Protein AF-A0A8T6FI13-F1 (afdb_monomer_lite)

pLDDT: mean 75.54, std 17.66, range [34.62, 94.69]

Radius of gyration: 15.73 Å; chains: 1; bounding box: 43×38×46 Å

Foldseek 3Di:
DLVVLLVVLPPDDDPVSVVSVLLSFLLVVVLLCVLQVADVVVVQKDAQDCDDDDPAHTAGMWGQFPVGTATEGEASDDPDPLVVLLVVLVRGAALHEYEYQDDDPPHCSVVSNVVRNYHYAHPPPDDRSVVVSVSCVVRVRDTDDDDQDPVNSVVSSVPPPCVSSDPPDD

Secondary structure (DSSP, 8-state):
-HHHHHHGGGG--THHHHHHHHHHHHHHHHHHHHHTT--TTTTSEEEEEPPPSTTPPPEEEEEEETTEEEEEEEE---TT-HHHHHHHHTTPPTT-EEEES---TT-SHHHHHHHTT-EEEE-TTS-HHHHHHHHHHHTT-----S---HHHHHHHHHHS-GGGT-----

Structure (mmCIF, N/CA/C/O backbone):
data_AF-A0A8T6FI13-F1
#
_entry.id   AF-A0A8T6FI13-F1
#
loop_
_atom_site.group_PDB
_atom_site.id
_atom_site.type_symbol
_atom_site.label_atom_id
_atom_site.label_alt_id
_atom_site.label_comp_id
_atom_site.label_asym_id
_atom_site.label_entity_id
_atom_site.label_seq_id
_atom_site.pdbx_PDB_ins_code
_atom_site.Cartn_x
_atom_site.Cartn_y
_atom_site.Cartn_z
_atom_site.occupancy
_atom_site.B_iso_or_equiv
_atom_site.auth_seq_id
_atom_site.auth_comp_id
_atom_site.auth_asym_id
_atom_site.auth_atom_id
_atom_site.pdbx_PDB_model_num
ATOM 1 N N . MET A 1 1 ? 15.914 2.351 -5.931 1.00 37.91 1 MET A N 1
ATOM 2 C CA . MET A 1 1 ? 14.969 2.702 -7.018 1.00 37.91 1 MET A CA 1
ATOM 3 C C . MET A 1 1 ? 13.704 3.423 -6.530 1.00 37.91 1 MET A C 1
ATOM 5 O O . MET A 1 1 ? 13.420 4.478 -7.078 1.00 37.91 1 MET A O 1
ATOM 9 N N . LEU A 1 2 ? 12.995 2.982 -5.473 1.00 40.59 2 LEU A N 1
ATOM 10 C CA . LEU A 1 2 ? 11.815 3.713 -4.942 1.00 40.59 2 LEU A CA 1
ATOM 11 C C . LEU A 1 2 ? 12.091 5.174 -4.520 1.00 40.59 2 LEU A C 1
ATOM 13 O O . LEU A 1 2 ? 11.232 6.034 -4.673 1.00 40.59 2 LEU A O 1
ATOM 17 N N . LEU A 1 3 ? 13.306 5.477 -4.052 1.00 41.69 3 LEU A N 1
ATOM 18 C CA . LEU A 1 3 ? 13.722 6.837 -3.675 1.00 41.69 3 LEU A CA 1
ATOM 19 C C . LEU A 1 3 ? 13.719 7.838 -4.848 1.00 41.69 3 LEU A C 1
ATOM 21 O O . LEU A 1 3 ? 13.517 9.028 -4.631 1.00 41.69 3 LEU A O 1
ATOM 25 N N . TRP A 1 4 ? 13.916 7.371 -6.086 1.00 36.19 4 TRP A N 1
ATOM 26 C CA . TRP A 1 4 ? 13.965 8.237 -7.274 1.00 36.19 4 TRP A CA 1
ATOM 27 C C . TRP A 1 4 ? 12.566 8.628 -7.766 1.00 36.19 4 TRP A C 1
ATOM 29 O O . TRP A 1 4 ? 12.377 9.722 -8.295 1.00 36.19 4 TRP A O 1
ATOM 39 N N . ALA A 1 5 ? 11.566 7.779 -7.517 1.00 46.22 5 ALA A N 1
ATOM 40 C CA . ALA A 1 5 ? 10.172 8.031 -7.869 1.00 46.22 5 ALA A CA 1
ATOM 41 C C . ALA A 1 5 ? 9.585 9.245 -7.118 1.00 46.22 5 ALA A C 1
ATOM 43 O O . ALA A 1 5 ? 8.862 10.043 -7.711 1.00 46.22 5 ALA A O 1
ATOM 44 N N . GLY A 1 6 ? 9.944 9.437 -5.841 1.00 43.50 6 GLY A N 1
ATOM 45 C CA . GLY A 1 6 ? 9.427 10.541 -5.019 1.00 43.50 6 GLY A CA 1
ATOM 46 C C . GLY A 1 6 ? 9.963 11.933 -5.387 1.00 43.50 6 GLY A C 1
ATOM 47 O O . GLY A 1 6 ? 9.280 12.936 -5.174 1.00 43.50 6 GLY A O 1
ATOM 48 N N . ALA A 1 7 ? 11.161 12.017 -5.977 1.00 42.56 7 ALA A N 1
ATOM 49 C CA . ALA A 1 7 ? 11.778 13.292 -6.354 1.00 42.56 7 ALA A CA 1
ATOM 50 C C . ALA A 1 7 ? 11.159 13.905 -7.627 1.00 42.56 7 ALA A C 1
ATOM 52 O O . ALA A 1 7 ? 11.070 15.126 -7.743 1.00 42.56 7 ALA A O 1
ATOM 53 N N . ALA A 1 8 ? 10.667 13.077 -8.556 1.00 39.69 8 ALA A N 1
ATOM 54 C CA . ALA A 1 8 ? 10.107 13.535 -9.832 1.00 39.69 8 ALA A CA 1
ATOM 55 C C . ALA A 1 8 ? 8.749 14.261 -9.696 1.00 39.69 8 ALA A C 1
ATOM 57 O O . ALA A 1 8 ? 8.346 15.010 -10.585 1.00 39.69 8 ALA A O 1
ATOM 58 N N . THR A 1 9 ? 8.047 14.094 -8.571 1.00 44.47 9 THR A N 1
ATOM 59 C CA . THR A 1 9 ? 6.757 14.753 -8.295 1.00 44.47 9 THR A CA 1
ATOM 60 C C . THR A 1 9 ? 6.863 16.209 -7.829 1.00 44.47 9 THR A C 1
ATOM 62 O O . THR A 1 9 ? 5.848 16.907 -7.800 1.00 44.47 9 THR A O 1
ATOM 65 N N . LEU A 1 10 ? 8.060 16.700 -7.485 1.00 41.34 10 LEU A N 1
ATOM 66 C CA . LEU A 1 10 ? 8.247 18.039 -6.904 1.00 41.34 10 LEU A CA 1
ATOM 67 C C . LEU A 1 10 ? 8.094 19.206 -7.898 1.00 41.34 10 LEU A C 1
ATOM 69 O O . LEU A 1 10 ? 8.001 20.351 -7.458 1.00 41.34 10 LEU A O 1
ATOM 73 N N . THR A 1 11 ? 7.992 18.946 -9.208 1.00 42.78 11 THR A N 1
ATOM 74 C CA . THR A 1 11 ? 8.020 20.012 -10.234 1.00 42.78 11 THR A CA 1
ATOM 75 C C . THR A 1 11 ? 6.720 20.172 -11.036 1.00 42.78 11 THR A C 1
ATOM 77 O O . THR A 1 11 ? 6.640 21.040 -11.904 1.00 42.78 11 THR A O 1
ATOM 80 N N . ILE A 1 12 ? 5.668 19.388 -10.766 1.00 46.44 12 ILE A N 1
ATOM 81 C CA . ILE A 1 12 ? 4.443 19.398 -11.590 1.00 46.44 12 ILE A CA 1
ATOM 82 C C . ILE A 1 12 ? 3.343 20.249 -10.932 1.00 46.44 12 ILE A C 1
ATOM 84 O O . ILE A 1 12 ? 2.860 19.943 -9.840 1.00 46.44 12 ILE A O 1
ATOM 88 N N . ARG A 1 13 ? 2.927 21.328 -11.613 1.00 43.81 13 ARG A N 1
ATOM 89 C CA . ARG A 1 13 ? 1.831 22.233 -11.207 1.00 43.81 13 ARG A CA 1
ATOM 90 C C . ARG A 1 13 ? 0.501 21.865 -11.889 1.00 43.81 13 ARG A C 1
ATOM 92 O O . ARG A 1 13 ? 0.486 21.344 -13.001 1.00 43.81 13 ARG A O 1
ATOM 99 N N . GLY A 1 14 ? -0.621 22.205 -11.248 1.00 50.09 14 GLY A N 1
ATOM 100 C CA . GLY A 1 14 ? -1.973 22.120 -11.828 1.00 50.09 14 GLY A CA 1
ATOM 101 C C . GLY A 1 14 ? -2.596 20.715 -11.835 1.00 50.09 14 GLY A C 1
ATOM 102 O O . GLY A 1 14 ? -2.141 19.820 -11.128 1.00 50.09 14 GLY A O 1
ATOM 103 N N . SER A 1 15 ? -3.641 20.506 -12.646 1.00 46.16 15 SER A N 1
ATOM 104 C CA . SER A 1 15 ? -4.386 19.232 -12.768 1.00 46.16 15 SER A CA 1
ATOM 105 C C . SER A 1 15 ? -3.527 18.042 -13.228 1.00 46.16 15 SER A C 1
ATOM 107 O O . SER A 1 15 ? -3.868 16.883 -12.977 1.00 46.16 15 SER A O 1
ATOM 109 N N . MET A 1 16 ? -2.371 18.317 -13.842 1.00 52.81 16 MET A N 1
ATOM 110 C CA . MET A 1 16 ? -1.362 17.308 -14.163 1.00 52.81 16 MET A CA 1
ATOM 111 C C . MET A 1 16 ? -0.735 16.681 -12.915 1.00 52.81 16 MET A C 1
ATOM 113 O O . MET A 1 16 ? -0.361 15.514 -12.968 1.00 52.81 16 MET A O 1
ATOM 117 N N . LYS A 1 17 ? -0.685 17.393 -11.780 1.00 59.22 17 LYS A N 1
ATOM 118 C CA . LYS A 1 17 ? -0.196 16.847 -10.506 1.00 59.22 17 LYS A CA 1
ATOM 119 C C . LYS A 1 17 ? -1.043 15.662 -10.052 1.00 59.22 17 LYS A C 1
ATOM 121 O O . LYS A 1 17 ? -0.488 14.641 -9.672 1.00 59.22 17 LYS A O 1
ATOM 126 N N . SER A 1 18 ? -2.367 15.768 -10.142 1.00 58.06 18 SER A N 1
ATOM 127 C CA . SER A 1 18 ? -3.268 14.685 -9.735 1.00 58.06 18 SER A CA 1
ATOM 128 C C . SER A 1 18 ? -3.179 13.490 -10.684 1.00 58.06 18 SER A C 1
ATOM 130 O O . SER A 1 18 ? -3.110 12.355 -10.227 1.00 58.06 18 SER A O 1
ATOM 132 N N . LYS A 1 19 ? -3.100 13.727 -12.003 1.00 62.47 19 LYS A N 1
ATOM 133 C CA . LYS A 1 19 ? -2.963 12.646 -12.997 1.00 62.47 19 LYS A CA 1
ATOM 134 C C . LYS A 1 19 ? -1.617 11.924 -12.898 1.00 62.47 19 LYS A C 1
ATOM 136 O O . LYS A 1 19 ? -1.578 10.699 -12.946 1.00 62.47 19 LYS A O 1
ATOM 141 N N . VAL A 1 20 ? -0.520 12.670 -12.764 1.00 68.94 20 VAL A N 1
ATOM 142 C CA . VAL A 1 20 ? 0.825 12.091 -12.628 1.00 68.94 20 VAL A CA 1
ATOM 143 C C . VAL A 1 20 ? 1.001 11.448 -11.255 1.00 68.94 20 VAL A C 1
ATOM 145 O O . VAL A 1 20 ? 1.540 10.349 -11.182 1.00 68.94 20 VAL A O 1
ATOM 148 N N . GLY A 1 21 ? 0.479 12.066 -10.193 1.00 72.38 21 GLY A N 1
ATOM 149 C CA . GLY A 1 21 ? 0.463 11.501 -8.844 1.00 72.38 21 GLY A CA 1
ATOM 150 C C . GLY A 1 21 ? -0.250 10.152 -8.798 1.00 72.38 21 GLY A C 1
ATOM 151 O O . GLY A 1 21 ? 0.357 9.171 -8.390 1.00 72.38 21 GLY A O 1
ATOM 152 N N . LYS A 1 22 ? -1.468 10.065 -9.346 1.00 76.94 22 LYS A N 1
ATOM 153 C CA . LYS A 1 22 ? -2.244 8.815 -9.395 1.00 76.94 22 LYS A CA 1
ATOM 154 C C . LYS A 1 22 ? -1.543 7.720 -10.213 1.00 76.94 22 LYS A C 1
ATOM 156 O O . LYS A 1 22 ? -1.539 6.554 -9.829 1.00 76.94 22 LYS A O 1
ATOM 161 N N . ARG A 1 23 ? -0.901 8.079 -11.334 1.00 77.69 23 ARG A N 1
ATOM 162 C CA . ARG A 1 23 ? -0.081 7.133 -12.119 1.00 77.69 23 ARG A CA 1
ATOM 163 C C . ARG A 1 23 ? 1.128 6.639 -11.329 1.00 77.69 23 ARG A C 1
ATOM 165 O O . ARG A 1 23 ? 1.437 5.457 -11.386 1.00 77.69 23 ARG A O 1
ATOM 172 N N . LEU A 1 24 ? 1.795 7.524 -10.594 1.00 79.62 24 LEU A N 1
ATOM 173 C CA . LEU A 1 24 ? 2.939 7.165 -9.766 1.00 79.62 24 LEU A CA 1
ATOM 174 C C . LEU A 1 24 ? 2.535 6.250 -8.607 1.00 79.62 24 LEU A C 1
ATOM 176 O O . LEU A 1 24 ? 3.181 5.230 -8.393 1.00 79.62 24 LEU A O 1
ATOM 180 N N . GLU A 1 25 ? 1.453 6.585 -7.907 1.00 83.56 25 GLU A N 1
ATOM 181 C CA . GLU A 1 25 ? 0.852 5.772 -6.845 1.00 83.56 25 GLU A CA 1
ATOM 182 C C . GLU A 1 25 ? 0.554 4.354 -7.352 1.00 83.56 25 GLU A C 1
ATOM 184 O O . GLU A 1 25 ? 0.996 3.372 -6.751 1.00 83.56 25 GLU A O 1
ATOM 189 N N . LYS A 1 26 ? -0.065 4.242 -8.535 1.00 84.19 26 LYS A N 1
ATOM 190 C CA . LYS A 1 26 ? -0.311 2.958 -9.203 1.00 84.19 26 LYS A CA 1
ATOM 191 C C . LYS A 1 26 ? 0.978 2.202 -9.527 1.00 84.19 26 LYS A C 1
ATOM 193 O O . LYS A 1 26 ? 1.065 1.002 -9.271 1.00 84.19 26 LYS A O 1
ATOM 198 N N . SER A 1 27 ? 1.980 2.881 -10.082 1.00 84.56 27 SER A N 1
ATOM 199 C CA . SER A 1 27 ? 3.270 2.267 -10.418 1.00 84.56 27 SER A CA 1
ATOM 200 C C . SER A 1 27 ? 4.000 1.753 -9.180 1.00 84.56 27 SER A C 1
ATOM 202 O O . SER A 1 27 ? 4.529 0.646 -9.208 1.00 84.56 27 SER A O 1
ATOM 204 N N . ILE A 1 28 ? 3.996 2.522 -8.087 1.00 86.31 28 ILE A N 1
ATOM 205 C CA . ILE A 1 28 ? 4.585 2.126 -6.802 1.00 86.31 28 ILE A CA 1
ATOM 206 C C . ILE A 1 28 ? 3.875 0.886 -6.257 1.00 86.31 28 ILE A C 1
ATOM 208 O O . ILE A 1 28 ? 4.542 -0.073 -5.874 1.00 86.31 28 ILE A O 1
ATOM 212 N N . MET A 1 29 ? 2.540 0.879 -6.266 1.00 89.56 29 MET A N 1
ATOM 213 C CA . MET A 1 29 ? 1.749 -0.255 -5.791 1.00 89.56 29 MET A CA 1
ATOM 214 C C . MET A 1 29 ? 2.008 -1.518 -6.621 1.00 89.56 29 MET A C 1
ATOM 216 O O . MET A 1 29 ? 2.347 -2.563 -6.068 1.00 89.56 29 MET A O 1
ATOM 220 N N . ARG A 1 30 ? 1.937 -1.415 -7.955 1.00 89.75 30 ARG A N 1
ATOM 221 C CA . ARG A 1 30 ? 2.248 -2.522 -8.873 1.00 89.75 30 ARG A CA 1
ATOM 222 C C . ARG A 1 30 ? 3.658 -3.060 -8.636 1.00 89.75 30 ARG A C 1
ATOM 224 O O . ARG A 1 30 ? 3.836 -4.274 -8.540 1.00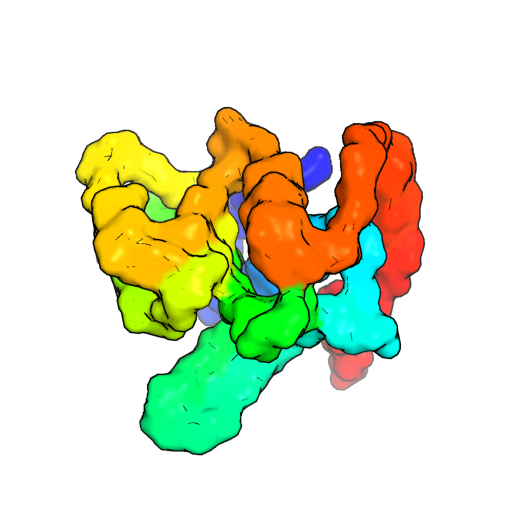 89.75 30 ARG A O 1
ATOM 231 N N . ALA A 1 31 ? 4.643 -2.168 -8.521 1.00 87.31 31 ALA A N 1
ATOM 232 C CA . ALA A 1 31 ? 6.028 -2.535 -8.254 1.00 87.31 31 ALA A CA 1
ATOM 233 C C . ALA A 1 31 ? 6.158 -3.299 -6.932 1.00 87.31 31 ALA A C 1
ATOM 235 O O . ALA A 1 31 ? 6.720 -4.389 -6.922 1.00 87.31 31 ALA A O 1
ATOM 236 N N . ALA A 1 32 ? 5.591 -2.776 -5.842 1.00 89.62 32 ALA A N 1
ATOM 237 C CA . ALA A 1 32 ? 5.654 -3.408 -4.529 1.00 89.62 32 ALA A CA 1
ATOM 238 C C . ALA A 1 32 ? 5.040 -4.818 -4.536 1.00 89.62 32 ALA A C 1
ATOM 240 O O . ALA A 1 32 ? 5.688 -5.767 -4.102 1.00 89.62 32 ALA A O 1
ATOM 241 N N . LEU A 1 33 ? 3.831 -4.980 -5.082 1.00 91.44 33 LEU A N 1
ATOM 242 C CA . LEU A 1 33 ? 3.130 -6.270 -5.099 1.00 91.44 33 LEU A CA 1
ATOM 243 C C . LEU A 1 33 ? 3.821 -7.302 -5.998 1.00 91.44 33 LEU A C 1
ATOM 245 O O . LEU A 1 33 ? 3.966 -8.461 -5.609 1.00 91.44 33 LEU A O 1
ATOM 249 N N . THR A 1 34 ? 4.308 -6.884 -7.167 1.00 89.25 34 THR A N 1
ATOM 250 C CA . THR A 1 34 ? 5.011 -7.799 -8.080 1.00 89.25 34 THR A CA 1
ATOM 251 C C . THR A 1 34 ? 6.372 -8.214 -7.535 1.00 89.25 34 THR A C 1
ATOM 253 O O . THR A 1 34 ? 6.784 -9.361 -7.699 1.00 89.25 34 THR A O 1
ATOM 256 N N . VAL A 1 35 ? 7.073 -7.305 -6.848 1.00 86.75 35 VAL A N 1
ATOM 257 C CA . VAL A 1 35 ? 8.311 -7.642 -6.139 1.00 86.75 35 VAL A CA 1
ATOM 258 C C . VAL A 1 35 ? 8.028 -8.750 -5.127 1.00 86.75 35 VAL A C 1
ATOM 260 O O . VAL A 1 35 ? 8.721 -9.758 -5.165 1.00 86.75 35 VAL A O 1
ATOM 263 N N . LEU A 1 36 ? 6.934 -8.669 -4.362 1.00 89.62 36 LEU A N 1
ATOM 264 C CA . LEU A 1 36 ? 6.491 -9.729 -3.437 1.00 89.62 36 LEU A CA 1
ATOM 265 C C . LEU A 1 36 ? 6.028 -11.034 -4.113 1.00 89.62 36 LEU A C 1
ATOM 267 O O . LEU A 1 36 ? 5.636 -11.981 -3.430 1.00 89.62 36 LEU A O 1
ATOM 271 N N . GLY A 1 37 ? 6.098 -11.105 -5.442 1.00 89.00 37 GLY A N 1
ATOM 272 C CA . GLY A 1 37 ? 5.783 -12.285 -6.233 1.00 89.00 37 GLY A CA 1
ATOM 273 C C . GLY A 1 37 ? 4.311 -12.416 -6.600 1.00 89.00 37 GLY A C 1
ATOM 274 O O . GLY A 1 37 ? 3.950 -13.442 -7.170 1.00 89.00 37 GLY A O 1
ATOM 275 N N . LEU A 1 38 ? 3.475 -11.414 -6.317 1.00 91.62 38 LEU A N 1
ATOM 276 C CA . LEU A 1 38 ? 2.060 -11.399 -6.696 1.00 91.62 38 LEU A CA 1
ATOM 277 C C . LEU A 1 38 ? 1.905 -11.017 -8.175 1.00 91.62 38 LEU A C 1
ATOM 279 O O . LEU A 1 38 ? 2.704 -10.254 -8.715 1.00 91.62 38 LEU A O 1
ATOM 283 N N . SER A 1 39 ? 0.869 -11.529 -8.837 1.00 90.56 39 SER A N 1
ATOM 284 C CA . SER A 1 39 ? 0.576 -11.227 -10.241 1.00 90.56 39 SER A CA 1
ATOM 285 C C . SER A 1 39 ? -0.872 -10.796 -10.440 1.00 90.56 39 SER A C 1
ATOM 287 O O . SER A 1 39 ? -1.803 -11.455 -9.975 1.00 90.56 39 SER A O 1
ATOM 289 N N . GLU A 1 40 ? -1.060 -9.715 -11.196 1.00 89.12 40 GLU A N 1
ATOM 290 C CA . GLU A 1 40 ? -2.384 -9.273 -11.638 1.00 89.12 40 GLU A CA 1
ATOM 291 C C . GLU A 1 40 ? -3.021 -10.292 -12.594 1.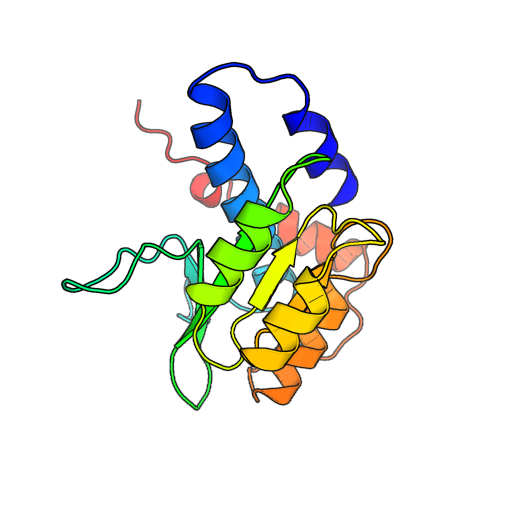00 89.12 40 GLU A C 1
ATOM 293 O O . GLU A 1 40 ? -4.204 -10.590 -12.471 1.00 89.12 40 GLU A O 1
ATOM 298 N N . GLU A 1 41 ? -2.232 -10.916 -13.477 1.00 88.50 41 GLU A N 1
ATOM 299 C CA . GLU A 1 41 ? -2.720 -11.920 -14.437 1.00 88.50 41 GLU A CA 1
ATOM 300 C C . GLU A 1 41 ? -3.228 -13.194 -13.751 1.00 88.50 41 GLU A C 1
ATOM 302 O O . GLU A 1 41 ? -4.178 -13.821 -14.215 1.00 88.50 41 GLU A O 1
ATOM 307 N N . ARG A 1 42 ? -2.621 -13.570 -12.617 1.00 89.88 42 ARG A N 1
ATOM 308 C CA . ARG A 1 42 ? -3.094 -14.695 -11.791 1.00 89.88 42 ARG A CA 1
ATOM 309 C C . ARG A 1 42 ? -4.273 -14.320 -10.890 1.00 89.88 42 ARG A C 1
ATOM 311 O O . ARG A 1 42 ? -4.848 -15.194 -10.243 1.00 89.88 42 ARG A O 1
ATOM 318 N N . GLY A 1 43 ? -4.641 -13.039 -10.840 1.00 89.69 43 GLY A N 1
ATOM 319 C CA . GLY A 1 43 ? -5.683 -12.526 -9.957 1.00 89.69 43 GLY A CA 1
ATOM 320 C C . GLY A 1 43 ? -5.264 -12.458 -8.487 1.00 89.69 43 GLY A C 1
ATOM 321 O O . GLY A 1 43 ? -6.127 -12.519 -7.608 1.00 89.69 43 GLY A O 1
ATOM 322 N N . ASP A 1 44 ? -3.960 -12.350 -8.207 1.00 92.88 44 ASP A N 1
ATOM 323 C CA . ASP A 1 44 ? -3.439 -12.166 -6.846 1.00 92.88 44 ASP A CA 1
ATOM 324 C C . ASP A 1 44 ? -3.704 -10.738 -6.342 1.00 92.88 44 ASP A C 1
ATOM 326 O O . ASP A 1 44 ? -3.899 -10.514 -5.147 1.00 92.88 44 ASP A O 1
ATOM 330 N N . PHE A 1 45 ? -3.734 -9.763 -7.254 1.00 94.00 45 PHE A N 1
ATOM 331 C CA . PHE A 1 45 ? -4.130 -8.387 -6.975 1.00 94.00 45 PHE A CA 1
ATOM 332 C C . PHE A 1 45 ? -4.818 -7.744 -8.182 1.00 94.00 45 PHE A C 1
ATOM 334 O O . PHE A 1 45 ? -4.701 -8.227 -9.305 1.00 94.00 45 PHE A O 1
ATOM 341 N N . ARG A 1 46 ? -5.516 -6.634 -7.946 1.00 92.19 46 ARG A N 1
ATOM 342 C CA . ARG A 1 46 ? -6.128 -5.779 -8.972 1.00 92.19 46 ARG A CA 1
ATOM 343 C C . ARG A 1 46 ? -5.846 -4.312 -8.662 1.00 92.19 46 ARG A C 1
ATOM 345 O O . ARG A 1 46 ? -5.821 -3.938 -7.493 1.00 92.19 46 ARG A O 1
ATOM 352 N N . LEU A 1 47 ? -5.612 -3.491 -9.684 1.00 88.19 47 LEU A N 1
ATOM 353 C CA . LEU A 1 47 ? -5.349 -2.052 -9.528 1.00 88.19 47 LEU A CA 1
ATOM 354 C C . LEU A 1 47 ? -6.545 -1.208 -9.975 1.00 88.19 47 LEU A C 1
ATOM 356 O O . LEU A 1 47 ? -7.264 -1.609 -10.886 1.00 88.19 47 LEU A O 1
ATOM 360 N N . ASN A 1 48 ? -6.682 -0.002 -9.415 1.00 75.44 48 ASN A N 1
ATOM 361 C CA . ASN A 1 48 ? -7.739 0.969 -9.734 1.00 75.44 48 ASN A CA 1
ATOM 362 C C . ASN A 1 48 ? -9.134 0.333 -9.714 1.00 75.44 48 ASN A C 1
ATOM 364 O O . ASN A 1 48 ? -9.860 0.351 -10.712 1.00 75.44 48 ASN A O 1
ATOM 368 N N . VAL A 1 49 ? -9.484 -0.283 -8.588 1.00 71.25 49 VAL A N 1
ATOM 369 C CA . VAL A 1 49 ? -10.780 -0.940 -8.450 1.00 71.25 49 VAL A CA 1
ATOM 370 C C . VAL A 1 49 ? -11.836 0.146 -8.306 1.00 71.25 49 VAL A C 1
ATOM 372 O O . VAL A 1 49 ? -11.905 0.833 -7.283 1.00 71.25 49 VAL A O 1
ATOM 375 N N . ALA A 1 50 ? -12.629 0.316 -9.365 1.00 62.41 50 ALA A N 1
ATOM 376 C CA . ALA A 1 50 ? -13.831 1.129 -9.324 1.00 62.41 50 ALA A CA 1
ATOM 377 C C . ALA A 1 50 ? -14.791 0.531 -8.290 1.00 62.41 50 ALA A C 1
ATOM 379 O O . ALA A 1 50 ? -14.941 -0.688 -8.198 1.00 62.41 50 ALA A O 1
ATOM 380 N N . ALA A 1 51 ? -15.400 1.393 -7.485 1.00 56.59 51 ALA A N 1
ATOM 381 C CA . ALA A 1 51 ? -16.404 0.966 -6.529 1.00 56.59 51 ALA A CA 1
ATOM 382 C C . ALA A 1 51 ? -17.670 0.499 -7.261 1.00 56.59 51 ALA A C 1
ATOM 384 O O . ALA A 1 51 ? -18.161 1.224 -8.124 1.00 56.59 51 ALA A O 1
ATOM 385 N N . ASP A 1 52 ? -18.196 -0.665 -6.880 1.00 46.62 52 ASP A N 1
ATOM 386 C CA . ASP A 1 52 ? -19.587 -1.032 -7.154 1.00 46.62 52 ASP A CA 1
ATOM 387 C C . ASP A 1 52 ? -20.448 -0.611 -5.948 1.00 46.62 52 ASP A C 1
ATOM 389 O O . ASP A 1 52 ? -20.144 -0.960 -4.805 1.00 46.62 52 ASP A O 1
ATOM 393 N N . ASP A 1 53 ? -21.490 0.162 -6.256 1.00 44.91 53 ASP A N 1
ATOM 394 C CA . ASP A 1 53 ? -22.609 0.663 -5.444 1.00 44.91 53 ASP A CA 1
ATOM 395 C C . ASP A 1 53 ? -22.369 1.595 -4.223 1.00 44.91 53 ASP A C 1
ATOM 397 O O . ASP A 1 53 ? -21.568 1.354 -3.319 1.00 44.91 53 ASP A O 1
ATOM 401 N N . GLU A 1 54 ? -23.152 2.691 -4.263 1.00 41.53 54 GLU A N 1
ATOM 402 C CA . GLU A 1 54 ? -23.532 3.802 -3.350 1.00 41.53 54 GLU A CA 1
ATOM 403 C C . GLU A 1 54 ? -22.658 4.267 -2.162 1.00 41.53 54 GLU A C 1
ATOM 405 O O . GLU A 1 54 ? -22.829 5.407 -1.726 1.00 41.53 54 GLU A O 1
ATOM 410 N N . VAL A 1 55 ? -21.715 3.487 -1.629 1.00 49.97 55 VAL A N 1
ATOM 411 C CA . VAL A 1 55 ? -20.980 3.833 -0.390 1.00 49.97 55 VAL A CA 1
ATOM 412 C C . VAL A 1 55 ? -19.464 3.632 -0.502 1.00 49.97 55 VAL A C 1
ATOM 414 O O . VAL A 1 55 ? -18.701 4.273 0.226 1.00 49.97 55 VAL A O 1
ATOM 417 N N . ALA A 1 56 ? -18.984 2.797 -1.425 1.00 55.03 56 ALA A N 1
ATOM 418 C CA . ALA A 1 56 ? -17.550 2.577 -1.600 1.00 55.03 56 ALA A CA 1
ATOM 419 C C . ALA A 1 56 ? -16.922 3.639 -2.525 1.00 55.03 56 ALA A C 1
ATOM 421 O O . ALA A 1 56 ? -17.502 4.044 -3.528 1.00 55.03 56 ALA A O 1
ATOM 422 N N . ARG A 1 57 ? -15.715 4.110 -2.189 1.00 64.56 57 ARG A N 1
ATOM 423 C CA . ARG A 1 57 ? -14.892 4.971 -3.059 1.00 64.56 57 ARG A CA 1
ATOM 424 C C . ARG A 1 57 ? -13.788 4.139 -3.716 1.00 64.56 57 ARG A C 1
ATOM 426 O O . ARG A 1 57 ? -13.399 3.105 -3.183 1.00 64.56 57 ARG A O 1
ATOM 433 N N . GLU A 1 58 ? -13.308 4.602 -4.869 1.00 73.19 58 GLU A N 1
ATOM 434 C CA . GLU A 1 58 ? -12.203 3.992 -5.623 1.00 73.19 58 GLU A CA 1
ATOM 435 C C . GLU A 1 58 ? -10.972 3.766 -4.728 1.00 73.19 58 GLU A C 1
ATOM 437 O O . GLU A 1 58 ? -10.567 4.674 -4.001 1.00 73.19 58 GLU A O 1
ATOM 442 N N . THR A 1 59 ? -10.362 2.581 -4.822 1.00 81.81 59 THR A N 1
ATOM 443 C CA . THR A 1 59 ? -9.111 2.240 -4.126 1.00 81.81 59 THR A CA 1
ATOM 444 C C . THR A 1 59 ? -7.982 1.991 -5.129 1.00 81.81 59 THR A C 1
ATOM 446 O O . THR A 1 59 ? -8.225 1.569 -6.265 1.00 81.81 59 THR A O 1
ATOM 449 N N . ASP A 1 60 ? -6.736 2.269 -4.734 1.00 86.62 60 ASP A N 1
ATOM 450 C CA . ASP A 1 60 ? -5.590 2.166 -5.646 1.00 86.62 60 ASP A CA 1
ATOM 451 C C . ASP A 1 60 ? -5.295 0.710 -6.016 1.00 86.62 60 ASP A C 1
ATOM 453 O O . ASP A 1 60 ? -4.950 0.418 -7.166 1.00 86.62 60 ASP A O 1
ATOM 457 N N . ALA A 1 61 ? -5.458 -0.211 -5.064 1.00 91.69 61 ALA A N 1
ATOM 458 C CA . ALA A 1 61 ? -5.355 -1.638 -5.309 1.00 91.69 61 ALA A CA 1
ATOM 459 C C . ALA A 1 61 ? -6.135 -2.477 -4.302 1.00 91.69 61 ALA A C 1
ATOM 461 O O . ALA A 1 61 ? -6.407 -2.063 -3.176 1.00 91.69 61 ALA A O 1
ATOM 462 N N . GLU A 1 62 ? -6.404 -3.716 -4.694 1.00 93.44 62 GLU A N 1
ATOM 463 C CA . GLU A 1 62 ? -6.828 -4.755 -3.774 1.00 93.44 62 GLU A CA 1
ATOM 464 C C . GLU A 1 62 ? -5.999 -6.019 -3.957 1.00 93.44 62 GLU A C 1
ATOM 466 O O . GLU A 1 62 ? -5.710 -6.431 -5.081 1.00 93.44 62 GLU A O 1
ATOM 471 N N . VAL A 1 63 ? -5.646 -6.649 -2.842 1.00 94.69 63 VAL A N 1
ATOM 472 C CA . VAL A 1 63 ? -4.896 -7.906 -2.802 1.00 94.69 63 VAL A CA 1
ATOM 473 C C . VAL A 1 63 ? -5.813 -9.025 -2.346 1.00 94.69 63 VAL A C 1
ATOM 475 O O . VAL A 1 63 ? -6.580 -8.878 -1.393 1.00 94.69 63 VAL A O 1
ATOM 478 N N . ARG A 1 64 ? -5.737 -10.168 -3.020 1.00 94.38 64 ARG A N 1
ATOM 479 C CA . ARG A 1 64 ? -6.52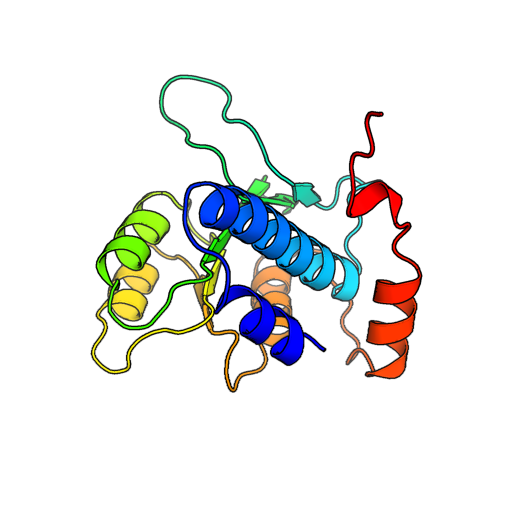1 -11.343 -2.670 1.00 94.38 64 ARG A CA 1
ATOM 480 C C . ARG A 1 64 ? -5.971 -11.978 -1.397 1.00 94.38 64 ARG A C 1
ATOM 482 O O . ARG A 1 64 ? -4.797 -12.318 -1.302 1.00 94.38 64 ARG A O 1
ATOM 489 N N . THR A 1 65 ? -6.850 -12.193 -0.428 1.00 94.44 65 THR A N 1
ATOM 490 C CA . THR A 1 65 ? -6.558 -12.924 0.809 1.00 94.44 65 THR A CA 1
ATOM 491 C C . THR A 1 65 ? -7.506 -14.117 0.943 1.00 94.44 65 THR A C 1
ATOM 493 O O . THR A 1 65 ? -8.567 -14.134 0.310 1.00 94.44 65 THR A O 1
ATOM 496 N N . PRO A 1 66 ? -7.216 -15.090 1.827 1.00 92.56 66 PRO A N 1
ATOM 497 C CA . PRO A 1 66 ? -8.164 -16.162 2.136 1.00 92.56 66 PRO A CA 1
ATOM 498 C C . PRO A 1 66 ? -9.513 -15.676 2.689 1.00 92.56 66 PRO A C 1
ATOM 500 O O . PRO A 1 66 ? -10.473 -16.438 2.714 1.00 92.56 66 PRO A O 1
ATOM 503 N N . ARG A 1 67 ? -9.592 -14.424 3.161 1.00 91.19 67 ARG A N 1
ATOM 504 C CA . ARG A 1 67 ? -10.795 -13.825 3.758 1.00 91.19 67 ARG A CA 1
ATOM 505 C C . ARG A 1 67 ? -11.527 -12.862 2.819 1.00 91.19 67 ARG A C 1
ATOM 507 O O . ARG A 1 67 ? -12.496 -12.248 3.250 1.00 91.19 67 ARG A O 1
ATOM 514 N N . GLY A 1 68 ? -11.073 -12.723 1.574 1.00 91.25 68 GLY A N 1
ATOM 515 C CA . GLY A 1 68 ? -11.608 -11.767 0.605 1.00 91.25 68 GLY A CA 1
ATOM 516 C C . GLY A 1 68 ? -10.554 -10.778 0.115 1.00 91.25 68 GLY A C 1
ATOM 517 O O . GLY A 1 68 ? -9.352 -11.030 0.216 1.00 91.25 68 GLY A O 1
ATOM 518 N N . TRP A 1 69 ? -11.009 -9.657 -0.434 1.00 91.56 69 TRP A N 1
ATOM 519 C CA . TRP A 1 69 ? -10.145 -8.612 -0.975 1.00 91.56 69 TRP A CA 1
ATOM 520 C C . TRP A 1 69 ? -9.691 -7.649 0.120 1.00 91.56 69 TRP A C 1
ATOM 522 O O . TRP A 1 69 ? -10.497 -7.145 0.897 1.00 91.56 69 TRP A O 1
ATOM 532 N N . LEU A 1 70 ? -8.385 -7.415 0.186 1.00 93.19 70 LEU A N 1
ATOM 533 C CA . LEU A 1 70 ? -7.760 -6.462 1.089 1.00 93.19 70 LEU A CA 1
ATOM 534 C C . LEU A 1 70 ? -7.483 -5.164 0.345 1.00 93.19 70 LEU A C 1
ATOM 536 O O . LEU A 1 70 ? -6.705 -5.170 -0.607 1.00 93.19 70 LEU A O 1
ATOM 540 N N . ARG A 1 71 ? -8.055 -4.056 0.814 1.00 92.75 71 ARG A N 1
ATOM 541 C CA . ARG A 1 71 ? -7.816 -2.736 0.226 1.00 92.75 71 ARG A CA 1
ATOM 542 C C . ARG A 1 71 ? -6.431 -2.201 0.540 1.00 92.75 71 ARG A C 1
ATOM 544 O O . ARG A 1 71 ? -5.927 -2.341 1.661 1.00 92.75 71 ARG A O 1
ATOM 551 N N . MET A 1 72 ? -5.850 -1.541 -0.453 1.00 92.62 72 MET A N 1
ATOM 552 C CA . MET A 1 72 ? -4.552 -0.904 -0.357 1.00 92.62 72 MET A CA 1
ATOM 553 C C . MET A 1 72 ? -4.542 0.460 -1.043 1.00 92.62 72 MET A C 1
ATOM 555 O O . MET A 1 72 ? -4.980 0.601 -2.183 1.00 92.62 72 MET A O 1
ATOM 559 N N . GLU A 1 73 ? -3.966 1.452 -0.370 1.00 90.88 73 GLU A N 1
ATOM 560 C CA . GLU A 1 73 ? -3.772 2.792 -0.923 1.00 90.88 73 GLU A CA 1
ATOM 561 C C . GLU A 1 73 ? -2.312 3.234 -0.874 1.00 90.88 73 GLU A C 1
ATOM 563 O O . GLU A 1 73 ? -1.532 2.802 -0.020 1.00 90.88 73 GLU A O 1
ATOM 568 N N . VAL A 1 74 ? -1.953 4.151 -1.770 1.00 87.75 74 VAL A N 1
ATOM 569 C CA . VAL A 1 74 ? -0.714 4.925 -1.690 1.00 87.75 74 VAL A CA 1
ATOM 570 C C . VAL A 1 74 ? -1.065 6.390 -1.441 1.00 87.75 74 VAL A C 1
ATOM 572 O O . VAL A 1 74 ? -2.067 6.921 -1.919 1.00 87.75 74 VAL A O 1
ATOM 575 N N . GLY A 1 75 ? -0.257 7.056 -0.626 1.00 84.81 75 GLY A N 1
ATOM 576 C CA . GLY A 1 75 ? -0.360 8.479 -0.350 1.00 84.81 75 GLY A CA 1
ATOM 577 C C . GLY A 1 75 ? 0.978 9.164 -0.575 1.00 84.81 75 GLY A C 1
ATOM 578 O O . GLY A 1 75 ? 1.840 9.176 0.310 1.00 84.81 75 GLY A O 1
ATOM 579 N N . MET A 1 76 ? 1.133 9.794 -1.739 1.00 76.06 76 MET A N 1
ATOM 580 C CA . MET A 1 76 ? 2.275 10.664 -2.033 1.00 76.06 76 MET A CA 1
ATOM 581 C C . MET A 1 76 ? 1.993 12.083 -1.511 1.00 76.06 76 MET A C 1
ATOM 583 O O . MET A 1 76 ? 1.610 12.982 -2.262 1.00 76.06 76 MET A O 1
ATOM 587 N N . ILE A 1 77 ? 2.129 12.290 -0.197 1.00 68.06 77 ILE A N 1
ATOM 588 C CA . ILE A 1 77 ? 1.769 13.554 0.467 1.00 68.06 77 ILE A CA 1
ATOM 589 C C . ILE A 1 77 ? 3.018 14.355 0.857 1.00 68.06 77 ILE A C 1
ATOM 591 O O . ILE A 1 77 ? 3.912 13.859 1.538 1.00 68.06 77 ILE A O 1
ATOM 595 N N . GLY A 1 78 ? 3.061 15.626 0.443 1.00 58.72 78 GLY A N 1
ATOM 596 C CA . GLY A 1 78 ? 4.084 16.585 0.874 1.00 58.72 78 GLY A CA 1
ATOM 597 C C . GLY A 1 78 ? 3.894 17.050 2.324 1.00 58.72 78 GLY A C 1
ATOM 598 O O . GLY A 1 78 ? 2.825 16.889 2.907 1.00 58.72 78 GLY A O 1
ATOM 599 N N . GLN A 1 79 ? 4.922 17.660 2.921 1.00 53.78 79 GLN A N 1
ATOM 600 C CA . GLN A 1 79 ? 4.824 18.209 4.281 1.00 53.78 79 GLN A CA 1
ATOM 601 C C . GLN A 1 79 ? 3.608 19.144 4.432 1.00 53.78 79 GLN A C 1
ATOM 603 O O . GLN A 1 79 ? 3.436 20.068 3.641 1.00 53.78 79 GLN A O 1
ATOM 608 N N . GLY A 1 80 ? 2.788 18.906 5.464 1.00 55.53 80 GLY A N 1
ATOM 609 C CA . GLY A 1 80 ? 1.727 19.824 5.900 1.00 55.53 80 GLY A CA 1
ATOM 610 C C . GLY A 1 80 ? 0.283 19.327 5.782 1.00 55.53 80 GLY A C 1
ATOM 611 O O . GLY A 1 80 ? -0.601 20.024 6.262 1.00 55.53 80 GLY A O 1
ATOM 612 N N . ASN A 1 81 ? 0.015 18.146 5.207 1.00 64.31 81 ASN A N 1
ATOM 613 C CA . ASN A 1 81 ? -1.364 17.680 4.990 1.00 64.31 81 A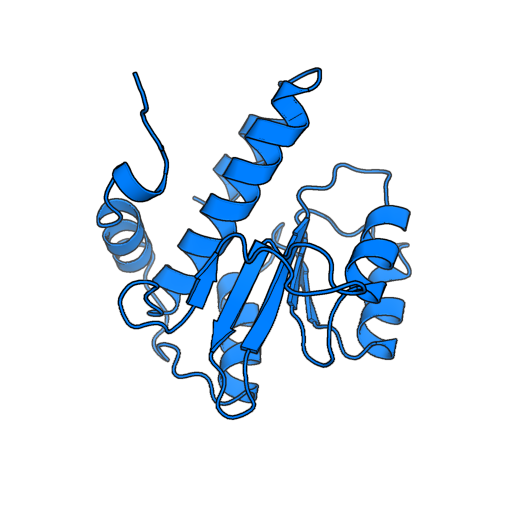SN A CA 1
ATOM 614 C C . ASN A 1 81 ? -1.715 16.390 5.754 1.00 64.31 81 ASN A C 1
ATOM 616 O O . ASN A 1 81 ? -2.014 15.348 5.172 1.00 64.31 81 ASN A O 1
ATOM 620 N N . THR A 1 82 ? -1.640 16.457 7.084 1.00 65.00 82 THR A N 1
ATOM 621 C CA . THR A 1 82 ? -1.940 15.324 7.975 1.00 65.00 82 THR A CA 1
ATOM 622 C C . THR A 1 82 ? -3.413 14.901 7.927 1.00 65.00 82 THR A C 1
ATOM 624 O O . THR A 1 82 ? -3.717 13.731 8.142 1.00 65.00 82 THR A O 1
ATOM 627 N N . GLU A 1 83 ? -4.322 15.829 7.616 1.00 65.94 83 GLU A N 1
ATOM 628 C CA . GLU A 1 83 ? -5.768 15.583 7.530 1.00 65.94 83 GLU A CA 1
ATOM 629 C C . GLU A 1 83 ? -6.114 14.542 6.457 1.00 65.94 83 GLU A C 1
ATOM 631 O O . GLU A 1 83 ? -6.925 13.649 6.695 1.00 65.94 83 GLU A O 1
ATOM 636 N N . VAL A 1 84 ? -5.410 14.574 5.321 1.00 74.56 84 VAL A N 1
ATOM 637 C CA . VAL A 1 84 ? -5.593 13.590 4.243 1.00 74.56 84 VAL A CA 1
ATOM 638 C C . VAL A 1 84 ? -5.215 12.175 4.685 1.00 74.56 84 VAL A C 1
ATOM 640 O O . VAL A 1 84 ? -5.786 11.209 4.187 1.00 74.56 84 VAL A O 1
ATOM 643 N N . ILE A 1 85 ? -4.295 12.017 5.644 1.00 78.75 85 ILE A N 1
ATOM 644 C CA . ILE A 1 85 ? -3.944 10.687 6.161 1.00 78.75 85 ILE A CA 1
ATOM 645 C C . ILE A 1 85 ? -5.118 10.103 6.947 1.00 78.75 85 ILE A C 1
ATOM 647 O O . ILE A 1 85 ? -5.489 8.954 6.725 1.00 78.75 85 ILE A O 1
ATOM 651 N N . SER A 1 86 ? -5.727 10.895 7.833 1.00 81.44 86 SER A N 1
ATOM 652 C CA . SER A 1 86 ? -6.899 10.470 8.607 1.00 81.44 86 SER A CA 1
ATOM 653 C C . SER A 1 86 ? -8.091 10.148 7.706 1.00 81.44 86 SER A C 1
ATOM 655 O O . SER A 1 86 ? -8.766 9.146 7.923 1.00 81.44 86 SER A O 1
ATOM 657 N N . ASP A 1 87 ? -8.316 10.959 6.672 1.00 82.94 87 ASP A N 1
ATOM 658 C CA . ASP A 1 87 ? -9.361 10.729 5.672 1.00 82.94 87 ASP A CA 1
ATOM 659 C C . ASP A 1 87 ? -9.133 9.430 4.878 1.00 82.94 87 ASP A C 1
ATOM 661 O O . ASP A 1 87 ? -10.076 8.665 4.688 1.00 82.94 87 ASP A O 1
ATOM 665 N N . LYS A 1 88 ? -7.889 9.117 4.484 1.00 85.81 88 LYS A N 1
ATOM 666 C CA . LYS A 1 88 ? -7.553 7.819 3.870 1.00 85.81 88 LYS A CA 1
ATOM 667 C C . LYS A 1 88 ? -7.787 6.660 4.837 1.00 85.81 88 LYS A C 1
ATOM 669 O O . LYS A 1 88 ? -8.447 5.695 4.475 1.00 85.81 88 LYS A O 1
ATOM 674 N N . VAL A 1 89 ? -7.316 6.767 6.083 1.00 87.69 89 VAL A N 1
ATOM 675 C CA . VAL A 1 89 ? -7.518 5.731 7.116 1.00 87.69 89 VAL A CA 1
ATOM 676 C C . VAL A 1 89 ? -9.001 5.438 7.338 1.00 87.69 89 VAL A C 1
ATOM 678 O O . VAL A 1 89 ? -9.374 4.271 7.396 1.00 87.69 89 VAL A O 1
ATOM 681 N N . GLY A 1 90 ? -9.847 6.468 7.417 1.00 84.00 90 GLY A N 1
ATOM 682 C CA . GLY A 1 90 ? -11.285 6.307 7.646 1.00 84.00 90 GLY A CA 1
ATOM 683 C C . GLY A 1 90 ? -12.041 5.591 6.520 1.00 84.00 90 GLY A C 1
ATOM 684 O O . GLY A 1 90 ? -13.180 5.185 6.724 1.00 84.00 90 GLY A O 1
ATOM 685 N N . ARG A 1 91 ? -11.431 5.427 5.339 1.00 83.69 91 ARG A N 1
ATOM 686 C CA . ARG A 1 91 ? -12.027 4.744 4.175 1.00 83.69 91 ARG A CA 1
ATOM 687 C C . ARG A 1 91 ? -11.587 3.289 4.036 1.00 83.69 91 ARG A C 1
ATOM 689 O O . ARG A 1 91 ? -12.110 2.575 3.181 1.00 83.69 91 ARG A O 1
ATOM 696 N N . MET A 1 92 ? -10.607 2.864 4.827 1.00 87.94 92 MET A N 1
ATOM 697 C CA . MET A 1 92 ? -10.051 1.522 4.735 1.00 87.94 92 MET A CA 1
ATOM 698 C C . MET A 1 92 ? -10.871 0.531 5.546 1.00 87.94 92 MET A C 1
ATOM 700 O O . MET A 1 92 ? -11.298 0.811 6.665 1.00 87.94 92 MET A O 1
ATOM 704 N N . ASP A 1 93 ? -10.993 -0.675 5.006 1.00 87.69 93 ASP A N 1
ATOM 705 C CA . ASP A 1 93 ? -11.495 -1.809 5.764 1.00 87.69 93 ASP A CA 1
ATOM 706 C C . ASP A 1 93 ? -10.462 -2.281 6.795 1.00 87.69 93 ASP A C 1
ATOM 708 O O . ASP A 1 93 ? -9.258 -2.001 6.710 1.00 87.69 93 ASP A O 1
ATOM 712 N N . ARG A 1 94 ? -10.933 -3.070 7.764 1.00 89.12 94 ARG A N 1
ATOM 713 C CA . ARG A 1 94 ? -10.080 -3.695 8.778 1.00 89.12 94 ARG A CA 1
ATOM 714 C C . ARG A 1 94 ? -8.931 -4.471 8.120 1.00 89.12 94 ARG A C 1
ATOM 716 O O . ARG A 1 94 ? -9.154 -5.309 7.250 1.00 89.12 94 ARG A O 1
ATOM 723 N N . ASN A 1 95 ? -7.719 -4.268 8.629 1.00 93.06 95 ASN A N 1
ATOM 724 C CA . ASN A 1 95 ? -6.438 -4.782 8.128 1.00 93.06 95 ASN A CA 1
ATOM 725 C C . ASN A 1 95 ? -5.921 -4.135 6.840 1.00 93.06 95 ASN A C 1
ATOM 727 O O . ASN A 1 95 ? -4.835 -4.521 6.400 1.00 93.06 95 ASN A O 1
ATOM 731 N N . GLY A 1 96 ? -6.648 -3.179 6.252 1.00 93.12 96 GLY A N 1
ATOM 732 C CA . GLY A 1 96 ? -6.221 -2.462 5.054 1.00 93.12 96 GLY A CA 1
ATOM 733 C C . GLY A 1 96 ? -4.838 -1.833 5.213 1.00 93.12 96 GLY A C 1
ATOM 734 O O . GLY A 1 96 ? -4.368 -1.598 6.331 1.00 93.12 96 GLY A O 1
ATOM 735 N N . VAL A 1 97 ? -4.171 -1.575 4.091 1.00 94.56 97 VAL A N 1
ATOM 736 C CA . VAL A 1 97 ? -2.797 -1.058 4.087 1.00 94.56 97 VAL A CA 1
ATOM 737 C C . VAL A 1 97 ? -2.733 0.289 3.392 1.00 94.56 97 VAL A C 1
ATOM 739 O O . VAL A 1 97 ? -3.285 0.460 2.311 1.00 94.56 97 VAL A O 1
ATOM 742 N N . ILE A 1 98 ? -2.013 1.239 3.979 1.00 92.12 98 ILE A N 1
ATOM 743 C CA . ILE A 1 98 ? -1.728 2.520 3.337 1.00 92.12 98 ILE A CA 1
ATOM 744 C C . ILE A 1 98 ? -0.214 2.734 3.314 1.00 92.12 98 ILE A C 1
ATOM 746 O O . ILE A 1 98 ? 0.431 2.801 4.365 1.00 92.12 98 ILE A O 1
ATOM 750 N N . LEU A 1 99 ? 0.350 2.863 2.112 1.00 90.69 99 LEU A N 1
ATOM 751 C CA . LEU A 1 99 ? 1.748 3.224 1.896 1.00 90.69 99 LEU A CA 1
ATOM 752 C C . LEU A 1 99 ? 1.866 4.745 1.811 1.00 90.69 99 LEU A C 1
ATOM 754 O O . LEU A 1 99 ? 1.325 5.371 0.906 1.00 90.69 99 LEU A O 1
ATOM 758 N N . MET A 1 100 ? 2.604 5.350 2.732 1.00 87.31 100 MET A N 1
ATOM 759 C CA . MET A 1 100 ? 2.751 6.799 2.839 1.00 87.31 100 MET A CA 1
ATOM 760 C C . MET A 1 100 ? 4.179 7.224 2.524 1.00 87.31 100 MET A C 1
ATOM 762 O O . MET A 1 100 ? 5.128 6.653 3.054 1.00 87.31 100 MET A O 1
ATOM 766 N N . ASP A 1 101 ? 4.358 8.266 1.712 1.00 83.88 101 ASP A N 1
ATOM 767 C CA . ASP A 1 101 ? 5.697 8.807 1.438 1.00 83.88 101 ASP A CA 1
ATOM 768 C C . ASP A 1 101 ? 6.334 9.390 2.712 1.00 83.88 101 ASP A C 1
ATOM 770 O O . ASP A 1 101 ? 7.453 9.040 3.092 1.00 83.88 101 ASP A O 1
ATOM 774 N N . PHE A 1 102 ? 5.584 10.227 3.429 1.00 82.38 102 PHE A N 1
ATOM 775 C CA . PHE A 1 102 ? 6.040 10.888 4.645 1.00 82.38 102 PHE A CA 1
ATOM 776 C C . PHE A 1 102 ? 4.918 10.975 5.681 1.00 82.38 102 PHE A C 1
ATOM 778 O O . PHE A 1 102 ? 3.819 11.435 5.371 1.00 82.38 102 PHE A O 1
ATOM 785 N N . ILE A 1 103 ? 5.211 10.588 6.926 1.00 80.81 103 ILE A N 1
ATOM 786 C CA . ILE A 1 103 ? 4.322 10.796 8.071 1.00 80.81 103 ILE A CA 1
ATOM 787 C C . ILE A 1 103 ? 5.020 11.762 9.043 1.00 80.81 103 ILE A C 1
ATOM 789 O O . ILE A 1 103 ? 6.119 11.468 9.519 1.00 80.81 103 ILE A O 1
ATOM 793 N N . PRO A 1 104 ? 4.425 12.930 9.354 1.00 78.81 104 PRO A N 1
ATOM 794 C CA . PRO A 1 104 ? 5.022 13.874 10.294 1.00 78.81 104 PRO A CA 1
ATOM 795 C C . PRO A 1 104 ? 5.194 13.268 11.695 1.00 78.81 104 PRO A C 1
ATOM 797 O O . PRO A 1 104 ? 4.285 12.624 12.209 1.00 78.81 104 PRO A O 1
ATOM 800 N N . THR A 1 105 ? 6.310 13.556 12.371 1.00 76.38 105 THR A N 1
ATOM 801 C CA . THR A 1 105 ? 6.627 13.007 13.708 1.00 76.38 105 THR A CA 1
ATOM 802 C C . THR A 1 105 ? 5.584 13.344 14.780 1.00 76.38 105 THR A C 1
ATOM 804 O O . THR A 1 105 ? 5.379 12.571 15.705 1.00 76.38 105 THR A O 1
ATOM 807 N N . ARG A 1 106 ? 4.908 14.496 14.664 1.00 77.44 106 ARG A N 1
ATOM 808 C CA . ARG A 1 106 ? 3.842 14.937 15.587 1.00 77.44 106 ARG A CA 1
ATOM 809 C C . ARG A 1 106 ? 2.429 14.618 15.076 1.00 77.44 106 ARG A C 1
ATOM 811 O O . ARG A 1 106 ? 1.469 15.264 15.480 1.00 77.44 106 ARG A O 1
ATOM 818 N N . SER A 1 107 ? 2.301 13.684 14.136 1.00 79.00 107 SER A N 1
ATOM 819 C CA . SER A 1 107 ? 1.016 13.271 13.575 1.00 79.00 107 SER A CA 1
ATOM 820 C C . SER A 1 107 ? 0.303 12.258 14.474 1.00 79.00 107 SER A C 1
ATOM 822 O O . SER A 1 107 ? 0.931 11.360 15.026 1.00 79.00 107 SER A O 1
ATOM 824 N N . THR A 1 108 ? -1.025 12.346 14.545 1.00 83.62 108 THR A N 1
ATOM 825 C CA . THR A 1 108 ? -1.891 11.317 15.143 1.00 83.62 108 THR A CA 1
ATOM 826 C C . THR A 1 108 ? -2.180 10.152 14.192 1.00 83.62 108 THR A C 1
ATOM 828 O O . THR A 1 108 ? -2.876 9.218 14.577 1.00 83.62 108 THR A O 1
ATOM 831 N N . ALA A 1 109 ? -1.643 10.163 12.965 1.00 84.00 109 ALA A N 1
ATOM 832 C CA . ALA A 1 109 ? -1.962 9.192 11.919 1.00 84.00 109 ALA A CA 1
ATOM 833 C C . ALA A 1 109 ? -1.765 7.736 12.358 1.00 84.00 109 ALA A C 1
ATOM 835 O O . ALA A 1 109 ? -2.648 6.913 12.133 1.00 84.00 109 ALA A O 1
ATOM 836 N N . TYR A 1 110 ? -0.648 7.419 13.022 1.00 86.88 110 TYR A N 1
ATOM 837 C CA . TYR A 1 110 ? -0.403 6.068 13.536 1.00 86.88 110 TYR A CA 1
ATOM 838 C C . TYR A 1 110 ? -1.435 5.654 14.588 1.00 86.88 110 TYR A C 1
ATOM 840 O O . TYR A 1 110 ? -1.891 4.513 14.576 1.00 86.88 110 TYR A O 1
ATOM 848 N N . THR A 1 111 ? -1.844 6.578 15.459 1.00 88.00 111 THR A N 1
ATOM 849 C CA . THR A 1 111 ? -2.890 6.332 16.459 1.00 88.00 111 THR A CA 1
ATOM 850 C C . THR A 1 111 ? -4.236 6.077 15.787 1.00 88.00 111 THR A C 1
ATOM 852 O O . THR A 1 111 ? -4.877 5.073 16.086 1.00 88.00 111 THR A O 1
ATOM 855 N N . THR A 1 112 ? -4.635 6.925 14.836 1.00 88.31 112 THR A N 1
ATOM 856 C CA . THR A 1 112 ? -5.886 6.768 14.082 1.00 88.31 112 THR A CA 1
ATOM 857 C C . THR A 1 112 ? -5.903 5.454 13.300 1.00 88.31 112 THR A C 1
ATOM 859 O O . THR A 1 112 ? -6.898 4.733 13.315 1.00 88.31 112 THR A O 1
ATOM 862 N N . ALA A 1 113 ? -4.798 5.096 12.645 1.00 89.62 113 ALA A N 1
ATOM 863 C CA . ALA A 1 113 ? -4.689 3.842 11.909 1.00 89.62 113 ALA A CA 1
ATOM 864 C C . ALA A 1 113 ? -4.766 2.626 12.834 1.00 89.62 113 ALA A C 1
ATOM 866 O O . ALA A 1 113 ? -5.514 1.697 12.548 1.00 89.62 113 ALA A O 1
ATOM 867 N N . ALA A 1 114 ? -4.088 2.659 13.984 1.00 90.00 114 ALA A N 1
ATOM 868 C CA . ALA A 1 114 ? -4.179 1.592 14.976 1.00 90.00 114 ALA A CA 1
ATOM 869 C C . ALA A 1 114 ? -5.616 1.406 15.496 1.00 90.00 114 ALA A C 1
ATOM 871 O O . ALA A 1 114 ? -6.082 0.272 15.597 1.00 90.00 114 ALA A O 1
ATOM 872 N N . GLN A 1 115 ? -6.335 2.504 15.759 1.00 90.81 115 GLN A N 1
ATOM 873 C CA . GLN A 1 115 ? -7.741 2.479 16.187 1.00 90.81 115 GLN A CA 1
ATOM 874 C C . GLN A 1 115 ? -8.671 1.867 15.133 1.00 90.81 115 GLN A C 1
ATOM 876 O O . GLN A 1 115 ? -9.587 1.130 15.483 1.00 90.81 115 GLN A O 1
ATOM 881 N N . ASN A 1 116 ? -8.413 2.127 13.850 1.00 90.50 116 ASN A N 1
ATOM 882 C CA . ASN A 1 116 ? -9.183 1.564 12.737 1.00 90.50 116 ASN A CA 1
ATOM 883 C C . ASN A 1 116 ? -8.641 0.204 12.259 1.00 90.50 116 ASN A C 1
ATOM 885 O O . ASN A 1 116 ? -9.144 -0.358 11.289 1.00 90.50 116 ASN A O 1
ATOM 889 N N . HIS A 1 117 ? -7.625 -0.348 12.936 1.00 93.44 117 HIS A N 1
ATOM 890 C CA . HIS A 1 117 ? -6.925 -1.574 12.542 1.00 93.44 117 HIS A CA 1
ATOM 891 C C . HIS A 1 117 ? -6.384 -1.538 11.101 1.00 93.44 117 HIS A C 1
ATOM 893 O O . HIS A 1 117 ? -6.419 -2.540 10.389 1.00 93.44 117 HIS A O 1
ATOM 899 N N . VAL A 1 118 ? -5.884 -0.384 10.676 1.00 93.75 118 VAL A N 1
ATOM 900 C CA . VAL A 1 118 ? -5.256 -0.148 9.374 1.00 93.75 118 VAL A CA 1
ATOM 901 C C . VAL A 1 118 ? -3.743 -0.131 9.562 1.00 93.75 118 VAL A C 1
ATOM 903 O O . VAL A 1 118 ? -3.222 0.485 10.494 1.00 93.75 118 VAL A O 1
ATOM 906 N N . LYS A 1 119 ? -3.009 -0.799 8.674 1.00 94.50 119 LYS A N 1
ATOM 907 C CA . LYS A 1 119 ? -1.546 -0.792 8.678 1.00 94.50 119 LYS A CA 1
ATOM 908 C C . LYS A 1 119 ? -1.046 0.404 7.867 1.00 94.50 119 LYS A C 1
ATOM 910 O O . LYS A 1 119 ? -1.195 0.447 6.649 1.00 94.50 119 LYS A O 1
ATOM 915 N N . LEU A 1 120 ? -0.418 1.363 8.545 1.00 91.50 120 LEU A N 1
ATOM 916 C CA . LEU A 1 120 ? 0.358 2.424 7.899 1.00 91.50 120 LEU A CA 1
ATOM 917 C C . LEU A 1 120 ? 1.804 1.967 7.696 1.00 91.50 120 LEU A C 1
ATOM 919 O O . LEU A 1 120 ? 2.429 1.474 8.634 1.00 91.50 120 LEU A O 1
ATOM 923 N N . ILE A 1 121 ? 2.329 2.164 6.486 1.00 90.81 121 ILE A N 1
ATOM 924 C CA . ILE A 1 121 ? 3.717 1.863 6.119 1.00 90.81 121 ILE A CA 1
ATOM 925 C C . ILE A 1 121 ? 4.345 3.127 5.542 1.00 90.81 121 ILE A C 1
ATOM 927 O O . ILE A 1 121 ? 3.909 3.617 4.502 1.00 90.81 121 ILE A O 1
ATOM 931 N N . GLN A 1 122 ? 5.380 3.660 6.191 1.00 88.12 122 GLN A N 1
ATOM 932 C CA . GLN A 1 122 ? 6.133 4.786 5.640 1.00 88.12 122 GLN A CA 1
ATOM 933 C C . GLN A 1 122 ? 7.191 4.292 4.648 1.00 88.12 122 GLN A C 1
ATOM 935 O O . GLN A 1 122 ? 7.954 3.381 4.960 1.00 88.12 122 GLN A O 1
ATOM 940 N N . MET A 1 123 ? 7.268 4.919 3.474 1.00 86.50 123 MET A N 1
ATOM 941 C CA . MET A 1 123 ? 8.230 4.579 2.424 1.00 86.50 123 MET A CA 1
ATOM 942 C C . MET A 1 123 ? 9.608 5.208 2.657 1.00 86.50 123 MET A C 1
ATOM 944 O O . MET A 1 123 ? 10.626 4.548 2.444 1.00 86.50 123 MET A O 1
ATOM 948 N N . ARG A 1 124 ? 9.675 6.474 3.093 1.00 80.50 124 ARG A N 1
ATOM 949 C CA . ARG A 1 124 ? 10.957 7.153 3.344 1.00 80.50 124 ARG A CA 1
ATOM 950 C C . ARG A 1 124 ? 11.669 6.591 4.570 1.00 80.50 124 ARG A C 1
ATOM 952 O O . ARG A 1 124 ? 11.076 6.517 5.646 1.00 80.50 124 ARG A O 1
ATOM 959 N N . ASN A 1 125 ? 12.971 6.340 4.405 1.00 69.88 125 ASN A N 1
ATOM 960 C CA . ASN A 1 125 ? 13.910 5.931 5.457 1.00 69.88 125 ASN A CA 1
ATOM 961 C C . ASN A 1 125 ? 13.497 4.648 6.190 1.00 69.88 125 ASN A C 1
ATOM 963 O O . ASN A 1 125 ? 13.701 4.529 7.394 1.00 69.88 125 ASN A O 1
ATOM 967 N N . ASN A 1 126 ? 12.880 3.717 5.465 1.00 76.31 126 ASN A N 1
ATOM 968 C CA . ASN A 1 126 ? 12.326 2.500 6.033 1.00 76.31 126 ASN A CA 1
ATOM 969 C C . ASN A 1 126 ? 12.367 1.340 5.020 1.00 76.31 126 ASN A C 1
ATOM 971 O O . ASN A 1 126 ? 12.814 1.526 3.885 1.00 76.31 126 ASN A O 1
ATOM 975 N N . HIS A 1 127 ? 11.877 0.160 5.409 1.00 83.94 127 HIS A N 1
ATOM 976 C CA . HIS A 1 127 ? 11.806 -1.041 4.568 1.00 83.94 127 HIS A CA 1
ATOM 977 C C . HIS A 1 127 ? 10.353 -1.364 4.153 1.00 83.94 127 HIS A C 1
ATOM 979 O O . HIS A 1 127 ? 9.798 -2.374 4.587 1.00 83.94 127 HIS A O 1
ATOM 985 N N . PRO A 1 128 ? 9.706 -0.541 3.298 1.00 86.38 128 PRO A N 1
ATOM 986 C CA . PRO A 1 128 ? 8.265 -0.637 3.046 1.00 86.38 128 PRO A CA 1
ATOM 987 C C . PRO A 1 128 ? 7.830 -1.967 2.421 1.00 86.38 128 PRO A C 1
ATOM 989 O O . PRO A 1 128 ? 6.750 -2.462 2.727 1.00 86.38 128 PRO A O 1
ATOM 992 N N . VAL A 1 129 ? 8.665 -2.557 1.561 1.00 86.31 129 VAL A N 1
ATOM 993 C CA . VAL A 1 129 ? 8.376 -3.850 0.920 1.00 86.31 129 VAL A CA 1
ATOM 994 C C . VAL A 1 129 ? 8.395 -4.982 1.945 1.00 86.31 129 VAL A C 1
ATOM 996 O O . VAL A 1 129 ? 7.512 -5.831 1.924 1.00 86.31 129 VAL A O 1
ATOM 999 N N . GLU A 1 130 ? 9.352 -4.970 2.873 1.00 86.38 130 GLU A N 1
ATOM 1000 C CA . GLU A 1 130 ? 9.463 -5.989 3.920 1.00 86.38 130 GLU A CA 1
ATOM 1001 C C . GLU A 1 130 ? 8.323 -5.875 4.936 1.00 86.38 130 GLU A C 1
ATOM 1003 O O . GLU A 1 130 ? 7.701 -6.872 5.290 1.00 86.38 130 GLU A O 1
ATOM 1008 N N . GLU A 1 131 ? 7.971 -4.658 5.354 1.00 90.62 131 GLU A N 1
ATOM 1009 C CA . GLU A 1 131 ? 6.804 -4.452 6.216 1.00 90.62 131 GLU A CA 1
ATOM 1010 C C . GLU A 1 131 ? 5.501 -4.897 5.554 1.00 90.62 131 GLU A C 1
ATOM 1012 O O . GLU A 1 131 ? 4.645 -5.505 6.204 1.00 90.62 131 GLU A O 1
ATOM 1017 N N . LEU A 1 132 ? 5.349 -4.608 4.258 1.00 92.06 132 LEU A N 1
ATOM 1018 C CA . LEU A 1 132 ? 4.199 -5.061 3.493 1.00 92.06 132 LEU A CA 1
ATOM 1019 C C . LEU A 1 132 ? 4.174 -6.590 3.414 1.00 92.06 132 LEU A C 1
ATOM 1021 O O . LEU A 1 132 ? 3.127 -7.188 3.654 1.00 92.06 132 LEU A O 1
ATOM 1025 N N . ARG A 1 133 ? 5.322 -7.224 3.146 1.00 91.75 133 ARG A N 1
ATOM 1026 C CA . ARG A 1 133 ? 5.473 -8.684 3.127 1.00 91.75 133 ARG A CA 1
ATOM 1027 C C . ARG A 1 133 ? 5.029 -9.301 4.446 1.00 91.75 133 ARG A C 1
ATOM 1029 O O . ARG A 1 133 ? 4.193 -10.196 4.437 1.00 91.75 133 ARG A O 1
ATOM 1036 N N . GLN A 1 134 ? 5.538 -8.803 5.573 1.00 92.00 134 GLN A N 1
ATOM 1037 C CA . GLN A 1 134 ? 5.198 -9.311 6.905 1.00 92.00 134 GLN A CA 1
ATOM 1038 C C . GLN A 1 134 ? 3.700 -9.193 7.196 1.00 92.00 134 GLN A C 1
ATOM 1040 O O . GLN A 1 134 ? 3.091 -10.134 7.710 1.00 92.00 134 GLN A O 1
ATOM 1045 N N . HIS A 1 135 ? 3.089 -8.061 6.834 1.00 94.56 135 HIS A N 1
ATOM 1046 C CA . HIS A 1 135 ? 1.653 -7.850 7.014 1.00 94.56 135 HIS A CA 1
ATOM 1047 C C . HIS A 1 135 ? 0.818 -8.796 6.144 1.00 94.56 135 HIS A C 1
ATOM 1049 O O . HIS A 1 135 ? -0.091 -9.456 6.643 1.00 94.56 135 HIS A O 1
ATOM 1055 N N . LEU A 1 136 ? 1.150 -8.924 4.857 1.00 94.00 136 LEU A N 1
ATOM 1056 C CA . LEU A 1 136 ? 0.464 -9.835 3.936 1.00 94.00 136 LEU A CA 1
ATOM 1057 C C . LEU A 1 136 ? 0.645 -11.306 4.342 1.00 94.00 136 LEU A C 1
ATOM 1059 O O . LEU A 1 136 ? -0.321 -12.071 4.330 1.00 94.00 136 LEU A O 1
ATOM 1063 N N . HIS A 1 137 ? 1.841 -11.685 4.790 1.00 92.94 137 HIS A N 1
ATOM 1064 C CA . HIS A 1 137 ? 2.127 -13.014 5.325 1.00 92.94 137 HIS A CA 1
ATOM 1065 C C . HIS A 1 137 ? 1.295 -13.305 6.586 1.00 92.94 137 HIS A C 1
ATOM 1067 O O . HIS A 1 137 ? 0.694 -14.373 6.701 1.00 92.94 137 HIS A O 1
ATOM 1073 N N . HIS A 1 138 ? 1.161 -12.343 7.510 1.00 93.50 138 HIS A N 1
ATOM 1074 C CA . HIS A 1 138 ? 0.271 -12.472 8.674 1.00 93.50 138 HIS A CA 1
ATOM 1075 C C . HIS A 1 138 ? -1.196 -12.701 8.269 1.00 93.50 138 HIS A C 1
ATOM 1077 O O . HIS A 1 138 ? -1.921 -13.459 8.916 1.00 93.50 138 HIS A O 1
ATOM 1083 N N . LEU A 1 139 ? -1.624 -12.098 7.157 1.00 93.94 139 LEU A N 1
ATOM 1084 C CA . LEU A 1 139 ? -2.947 -12.299 6.563 1.00 93.94 139 LEU A CA 1
ATOM 1085 C C . LEU A 1 139 ? -3.055 -13.570 5.701 1.00 93.94 139 LEU A C 1
ATOM 1087 O O . LEU A 1 139 ? -4.102 -13.796 5.089 1.00 93.94 139 LEU A O 1
ATOM 1091 N N . LYS A 1 140 ? -2.023 -14.425 5.697 1.00 93.75 140 LYS A N 1
ATOM 1092 C CA . LYS A 1 140 ? -1.941 -15.684 4.938 1.00 93.75 140 LYS A CA 1
ATOM 1093 C C . LYS A 1 140 ? -2.029 -15.491 3.421 1.00 93.75 140 LYS A C 1
ATOM 1095 O O . LYS A 1 140 ? -2.547 -16.355 2.713 1.00 93.75 140 LYS A O 1
ATOM 1100 N N . VAL A 1 141 ? -1.557 -14.354 2.918 1.00 92.69 141 VAL A N 1
ATOM 1101 C CA . VAL A 1 141 ? -1.343 -14.149 1.483 1.00 92.69 141 VAL A CA 1
ATOM 1102 C C . VAL A 1 141 ? -0.051 -14.857 1.092 1.00 92.69 141 VAL A C 1
ATOM 1104 O O . VAL A 1 141 ? 0.960 -14.718 1.780 1.00 92.69 141 VAL A O 1
ATOM 1107 N N . ALA A 1 142 ? -0.082 -15.611 -0.007 1.00 89.75 142 ALA A N 1
ATOM 1108 C CA . ALA A 1 142 ? 1.099 -16.267 -0.556 1.00 89.75 142 ALA A CA 1
ATOM 1109 C C . ALA A 1 142 ? 2.026 -15.219 -1.193 1.00 89.75 142 ALA A C 1
ATOM 1111 O O . ALA A 1 142 ? 1.904 -14.890 -2.370 1.00 89.75 142 ALA A O 1
ATOM 1112 N N . VAL A 1 143 ? 2.923 -14.667 -0.382 1.00 88.75 143 VAL A N 1
ATOM 1113 C CA . VAL A 1 143 ? 4.032 -13.811 -0.811 1.00 88.75 143 VAL A CA 1
ATOM 1114 C C . VAL A 1 143 ? 5.319 -14.626 -0.801 1.00 88.75 143 VAL A C 1
ATOM 1116 O O . VAL A 1 143 ? 5.415 -15.626 -0.094 1.00 88.75 143 VAL A O 1
ATOM 1119 N N . GLN A 1 144 ? 6.310 -14.227 -1.588 1.00 81.81 144 GLN A N 1
ATOM 1120 C CA . GLN A 1 144 ? 7.602 -14.907 -1.558 1.00 81.81 144 GLN A CA 1
ATOM 1121 C C . GLN A 1 144 ? 8.351 -14.627 -0.250 1.00 81.81 144 GLN A C 1
ATOM 1123 O O . GLN A 1 144 ? 8.410 -13.484 0.204 1.00 81.81 144 GLN A O 1
ATOM 1128 N N . ASP A 1 145 ? 8.916 -15.682 0.341 1.00 66.38 145 ASP A N 1
ATOM 1129 C CA . ASP A 1 145 ? 9.551 -15.653 1.665 1.00 66.38 145 ASP A CA 1
ATOM 1130 C C . ASP A 1 145 ? 11.031 -15.265 1.644 1.00 66.38 145 ASP A C 1
ATOM 1132 O O . ASP A 1 145 ? 11.587 -14.882 2.674 1.00 66.38 145 ASP A O 1
ATOM 1136 N N . GLU A 1 146 ? 11.679 -15.352 0.486 1.00 64.75 146 GLU A N 1
ATOM 1137 C CA . GLU A 1 146 ? 13.110 -15.098 0.369 1.00 64.75 146 GLU A CA 1
ATOM 1138 C C . GLU A 1 146 ? 13.412 -13.598 0.348 1.00 64.75 146 GLU A C 1
ATOM 1140 O O . GLU A 1 146 ? 12.673 -12.794 -0.226 1.00 64.75 146 GLU A O 1
ATOM 1145 N N . SER A 1 147 ? 14.531 -13.209 0.969 1.00 58.31 147 SER A N 1
ATOM 1146 C CA . SER A 1 147 ? 15.052 -11.850 0.860 1.00 58.31 147 SER A CA 1
ATOM 1147 C C . SER A 1 147 ? 15.345 -11.551 -0.606 1.00 58.31 147 SER A C 1
ATOM 1149 O O . SER A 1 147 ? 16.322 -12.045 -1.170 1.00 58.31 147 SER A O 1
ATOM 1151 N N . ILE A 1 148 ? 14.486 -10.749 -1.223 1.00 63.22 148 ILE A N 1
ATOM 1152 C CA . ILE A 1 148 ? 14.604 -10.415 -2.636 1.00 63.22 148 ILE A CA 1
ATOM 1153 C C . ILE A 1 148 ? 15.867 -9.573 -2.796 1.00 63.22 148 ILE A C 1
ATOM 1155 O O . ILE A 1 148 ? 15.971 -8.467 -2.259 1.00 63.22 148 ILE A O 1
ATOM 1159 N N . THR A 1 149 ? 16.849 -10.121 -3.505 1.00 65.19 149 THR A N 1
ATOM 1160 C CA . THR A 1 149 ? 18.089 -9.408 -3.812 1.00 65.19 149 THR A CA 1
ATOM 1161 C C . THR A 1 149 ? 17.791 -8.203 -4.706 1.00 65.19 149 THR A C 1
ATOM 1163 O O . THR A 1 149 ? 16.813 -8.195 -5.456 1.00 65.19 149 THR A O 1
ATOM 1166 N N . THR A 1 150 ? 18.631 -7.166 -4.651 1.00 66.00 150 THR A N 1
ATOM 1167 C CA . THR A 1 150 ? 18.484 -5.980 -5.515 1.00 66.00 150 THR A CA 1
ATOM 1168 C C . THR A 1 150 ? 18.404 -6.363 -6.996 1.00 66.00 150 THR A C 1
ATOM 1170 O O . THR A 1 150 ? 17.564 -5.825 -7.714 1.00 66.00 150 THR A O 1
ATOM 1173 N N . ASP A 1 151 ? 19.202 -7.345 -7.420 1.00 66.69 151 ASP A N 1
ATOM 1174 C CA . ASP A 1 151 ? 19.242 -7.848 -8.797 1.00 66.69 151 ASP A CA 1
ATOM 1175 C C . ASP A 1 151 ? 17.919 -8.504 -9.209 1.00 66.69 151 ASP A C 1
ATOM 1177 O O . ASP A 1 151 ? 17.470 -8.389 -10.351 1.00 66.69 151 ASP A O 1
ATOM 1181 N N . GLU A 1 152 ? 17.257 -9.183 -8.274 1.00 66.94 152 GLU A N 1
ATOM 1182 C CA . GLU A 1 152 ? 15.965 -9.808 -8.522 1.00 66.94 152 GLU A CA 1
ATOM 1183 C C . GLU A 1 152 ? 14.819 -8.794 -8.533 1.00 66.94 152 GLU A C 1
ATOM 1185 O O . GLU A 1 152 ? 13.925 -8.891 -9.378 1.00 66.94 152 GLU A O 1
ATOM 1190 N N . VAL A 1 153 ? 14.878 -7.770 -7.673 1.00 67.00 153 VAL A N 1
ATOM 1191 C CA . VAL A 1 153 ? 13.977 -6.611 -7.761 1.00 67.00 153 VAL A CA 1
ATOM 1192 C C . VAL A 1 153 ? 14.111 -5.955 -9.133 1.00 67.00 153 VAL A C 1
ATOM 1194 O O . VAL A 1 153 ? 13.103 -5.712 -9.795 1.00 67.00 153 VAL A O 1
ATOM 1197 N N . GLU A 1 154 ? 15.340 -5.690 -9.577 1.00 66.44 154 GLU A N 1
ATOM 1198 C CA . GLU A 1 154 ? 15.610 -5.054 -10.864 1.00 66.44 154 GLU A CA 1
ATOM 1199 C C . GLU A 1 154 ? 15.107 -5.910 -12.027 1.00 66.44 154 GLU A C 1
ATOM 1201 O O . GLU A 1 154 ? 14.345 -5.415 -12.855 1.00 66.44 154 GLU A O 1
ATOM 1206 N N . ARG A 1 155 ? 15.416 -7.213 -12.044 1.00 70.62 155 ARG A N 1
ATOM 1207 C CA . ARG A 1 155 ? 14.917 -8.134 -13.074 1.00 70.62 155 ARG A CA 1
ATOM 1208 C C . ARG A 1 155 ? 13.392 -8.125 -13.155 1.00 70.62 155 ARG A C 1
ATOM 1210 O O . ARG A 1 155 ? 12.846 -8.073 -14.253 1.00 70.62 155 ARG A O 1
ATOM 1217 N N . ARG A 1 156 ? 12.701 -8.152 -12.012 1.00 69.56 156 ARG A N 1
ATOM 1218 C CA . ARG A 1 156 ? 11.232 -8.161 -11.968 1.00 69.56 156 ARG A CA 1
ATOM 1219 C C . ARG A 1 156 ? 10.642 -6.853 -12.451 1.00 69.56 156 ARG A C 1
ATOM 1221 O O . ARG A 1 156 ? 9.740 -6.883 -13.279 1.00 69.56 156 ARG A O 1
ATOM 1228 N N . VAL A 1 157 ? 11.169 -5.724 -11.984 1.00 68.06 157 VAL A N 1
ATOM 1229 C CA . VAL A 1 157 ? 10.721 -4.397 -12.421 1.00 68.06 157 VAL A CA 1
ATOM 1230 C C . VAL A 1 157 ? 10.971 -4.201 -13.917 1.00 68.06 157 VAL A C 1
ATOM 1232 O O . VAL A 1 157 ? 10.078 -3.730 -14.611 1.00 68.06 157 VAL A O 1
ATOM 1235 N N . LEU A 1 158 ? 12.129 -4.616 -14.437 1.00 70.44 158 LEU A N 1
ATOM 1236 C CA . LEU A 1 158 ? 12.448 -4.526 -15.867 1.00 70.44 158 LEU A CA 1
ATOM 1237 C C . LEU A 1 158 ? 11.632 -5.500 -16.726 1.00 70.44 158 LEU A C 1
ATOM 1239 O O . LEU A 1 158 ? 11.354 -5.200 -17.883 1.00 70.44 158 LEU A O 1
ATOM 1243 N N . SER A 1 159 ? 11.229 -6.649 -16.175 1.00 68.94 159 SER A N 1
ATOM 1244 C CA . SER A 1 159 ? 10.348 -7.601 -16.864 1.00 68.94 159 SER A CA 1
ATOM 1245 C C . SER A 1 159 ? 8.889 -7.142 -16.945 1.00 68.94 159 SER A C 1
ATOM 1247 O O . SER A 1 159 ? 8.096 -7.751 -17.662 1.00 68.94 159 SER A O 1
ATOM 1249 N N . MET A 1 160 ? 8.514 -6.074 -16.233 1.00 69.62 160 MET A N 1
ATOM 1250 C CA . MET A 1 160 ? 7.187 -5.483 -16.367 1.00 69.62 160 MET A CA 1
ATOM 1251 C C . MET A 1 160 ? 7.073 -4.798 -17.730 1.00 69.62 160 MET A C 1
ATOM 1253 O O . MET A 1 160 ? 7.720 -3.785 -17.983 1.00 69.62 160 MET A O 1
ATOM 1257 N N . ASP A 1 161 ? 6.230 -5.342 -18.607 1.00 60.59 161 ASP A N 1
ATOM 1258 C CA . ASP A 1 161 ? 6.012 -4.785 -19.943 1.00 60.59 161 ASP A CA 1
ATOM 1259 C C . ASP A 1 161 ? 5.522 -3.323 -19.853 1.00 60.59 161 ASP A C 1
ATOM 1261 O O . ASP A 1 161 ? 4.644 -3.004 -19.043 1.00 60.59 161 ASP A O 1
ATOM 1265 N N . ALA A 1 162 ? 6.050 -2.433 -20.702 1.00 54.84 162 ALA A N 1
ATOM 1266 C CA . ALA A 1 162 ? 5.733 -0.998 -20.710 1.00 54.84 162 ALA A CA 1
ATOM 1267 C C . ALA A 1 162 ? 4.232 -0.719 -20.921 1.00 54.84 162 ALA A C 1
ATOM 1269 O O . ALA A 1 162 ? 3.717 0.318 -20.493 1.00 54.84 162 ALA A O 1
ATOM 1270 N N . LYS A 1 163 ? 3.508 -1.685 -21.502 1.00 52.03 163 LYS A N 1
ATOM 1271 C CA . LYS A 1 163 ? 2.041 -1.689 -21.621 1.00 52.03 163 LYS A CA 1
ATOM 1272 C C . LYS A 1 163 ? 1.321 -1.552 -20.272 1.00 52.03 163 LYS A C 1
ATOM 1274 O O . LYS A 1 163 ? 0.217 -1.022 -20.225 1.00 52.03 163 LYS A O 1
ATOM 1279 N N . HIS A 1 164 ? 1.949 -1.963 -19.170 1.00 52.41 164 HIS A N 1
ATOM 1280 C CA . HIS A 1 164 ? 1.390 -1.853 -17.818 1.00 52.41 164 HIS A CA 1
ATOM 1281 C C . HIS A 1 164 ? 1.557 -0.463 -17.185 1.00 52.41 164 HIS A C 1
ATOM 1283 O O . HIS A 1 164 ? 0.895 -0.165 -16.187 1.00 52.41 164 HIS A O 1
ATOM 1289 N N . PHE A 1 165 ? 2.417 0.386 -17.757 1.00 51.62 165 PHE A N 1
ATOM 1290 C CA . PHE A 1 165 ? 2.717 1.735 -17.261 1.00 51.62 165 PHE A CA 1
ATOM 1291 C C . PHE A 1 165 ? 2.167 2.855 -18.153 1.00 51.62 165 PHE A C 1
ATOM 1293 O O . PHE A 1 165 ? 2.118 4.012 -17.729 1.00 51.62 165 PHE A O 1
ATOM 1300 N N . GLY A 1 166 ? 1.706 2.525 -19.361 1.00 40.09 166 GLY A N 1
ATOM 1301 C CA . GLY A 1 166 ? 1.093 3.473 -20.279 1.00 40.09 166 GLY A CA 1
ATOM 1302 C C . GLY A 1 166 ? -0.018 2.840 -21.103 1.00 40.09 166 GLY A C 1
ATOM 1303 O O . GLY A 1 166 ? 0.247 2.064 -22.016 1.00 40.09 166 GLY A O 1
ATOM 1304 N N . GLU A 1 167 ? -1.258 3.270 -20.867 1.00 40.34 167 GLU A N 1
ATOM 1305 C CA . GLU A 1 167 ? -2.224 3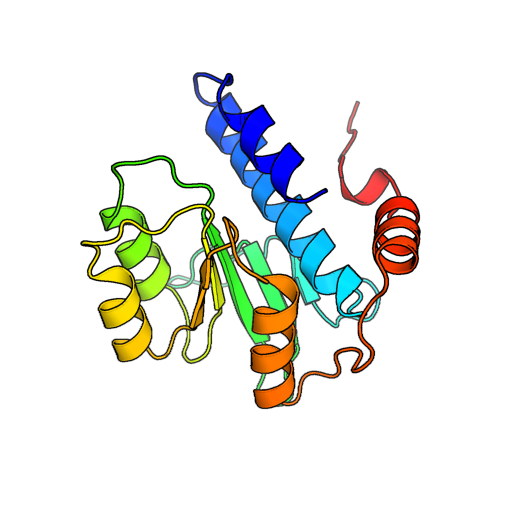.336 -21.960 1.00 40.34 167 GLU A CA 1
ATOM 1306 C C . GLU A 1 167 ? -1.750 4.434 -22.918 1.00 40.34 167 GLU A C 1
ATOM 1308 O O . GLU A 1 167 ? -2.050 5.618 -22.753 1.00 40.34 167 GLU A O 1
ATOM 1313 N N . GLY A 1 168 ? -0.954 4.036 -23.907 1.00 41.81 168 GLY A N 1
ATOM 1314 C CA . GLY A 1 168 ? -0.925 4.730 -25.180 1.00 41.81 168 GLY A CA 1
ATOM 1315 C C . GLY A 1 168 ? -2.226 4.410 -25.905 1.00 41.81 168 GLY A C 1
ATOM 1316 O O . GLY A 1 168 ? -2.342 3.362 -26.534 1.00 41.81 168 GLY A O 1
ATOM 1317 N N . LYS A 1 169 ? -3.212 5.302 -25.814 1.00 36.25 169 LYS A N 1
ATOM 1318 C C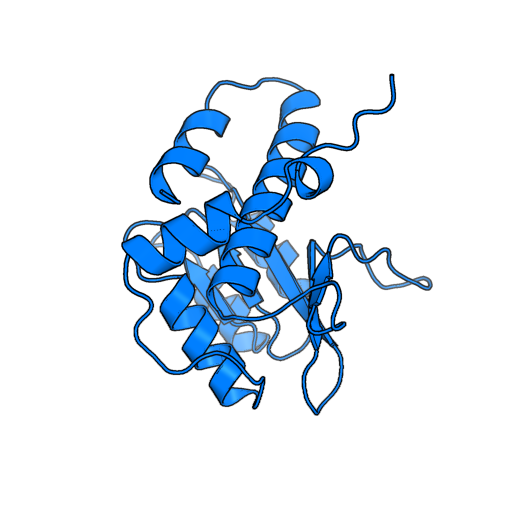A . LYS A 1 169 ? -4.113 5.522 -26.945 1.00 36.25 169 LYS A CA 1
ATOM 1319 C C . LYS A 1 169 ? -3.609 6.764 -27.671 1.00 36.25 169 LYS A C 1
ATOM 1321 O O . LYS A 1 169 ? -3.287 7.755 -27.017 1.00 36.25 169 LYS A O 1
ATOM 1326 N N . ALA A 1 170 ? -3.445 6.585 -28.981 1.00 34.62 170 ALA A N 1
ATOM 1327 C CA . ALA A 1 170 ? -3.001 7.565 -29.964 1.00 34.62 170 ALA A CA 1
ATOM 1328 C C . ALA A 1 170 ? -3.771 8.888 -29.880 1.00 34.62 170 ALA A C 1
ATOM 1330 O O . ALA A 1 170 ? -4.961 8.850 -29.488 1.00 34.62 170 ALA A O 1
#

Sequence (170 aa):
MLLWAGAATLTIRGSMKSKVGKRLEKSIMRAALTVLGLSEERGDFRLNVAADDEVARETDAEVRTPRGWLRMEVGMIGQGNTEVISDKVGRMDRNGVILMDFIPTRSTAYTTAAQNHVKLIQMRNNHPVEELRQHLHHLKVAVQDESITTDEVERRVLSMDAKHFGEGKA